Protein AF-A0AAW5EIR8-F1 (afdb_monomer_lite)

pLDDT: mean 94.17, std 3.79, range [73.06, 97.88]

Foldseek 3Di:
DVLVCQVVVQCVCVVQVPNDADEAEDPDQDDVVVVVVVCVVSVHPHHYDDDDCSVVVCVVVVHDPAPPKDWDADPVRDTPDIDHD

Radius of gyration: 13.07 Å; chains: 1; bounding box: 29×27×32 Å

Secondary structure (DSSP, 8-state):
-HHHHHHHHHHHHHHTTTT---EEE--S---HHHHHHHHHHTT--SEEE-STHHHHHHHHTT---SSSEEEEE-TTS-EEEEEE-

Structure (mmCIF, N/CA/C/O backbone):
data_AF-A0AAW5EIR8-F1
#
_entry.id   AF-A0AAW5EIR8-F1
#
loop_
_atom_site.group_PDB
_atom_site.id
_atom_site.type_symbol
_atom_site.label_atom_id
_atom_site.label_alt_id
_atom_site.label_comp_id
_atom_site.label_asym_id
_atom_site.label_entity_id
_atom_site.label_seq_id
_atom_site.pdbx_PDB_ins_code
_atom_site.Cartn_x
_atom_site.Cartn_y
_atom_site.Cartn_z
_atom_site.occupancy
_atom_site.B_iso_or_equiv
_atom_site.auth_seq_id
_atom_site.auth_comp_id
_atom_site.auth_asym_id
_atom_site.auth_atom_id
_atom_site.pdbx_PDB_model_num
ATOM 1 N N . PRO A 1 1 ? -4.315 -6.572 -13.365 1.00 86.88 1 PRO A N 1
ATOM 2 C CA . PRO A 1 1 ? -4.919 -6.781 -12.024 1.00 86.88 1 PRO A CA 1
ATOM 3 C C . PRO A 1 1 ? -4.794 -5.539 -11.133 1.00 86.88 1 PRO A C 1
ATOM 5 O O . PRO A 1 1 ? -5.780 -4.832 -10.993 1.00 86.88 1 PRO A O 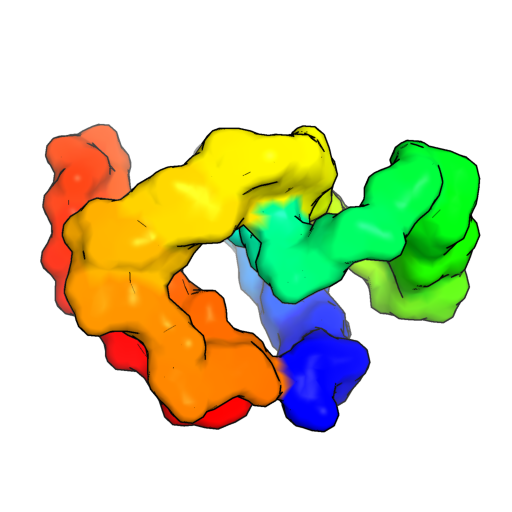1
ATOM 8 N N . CYS A 1 2 ? -3.585 -5.170 -10.684 1.00 89.06 2 CYS A N 1
ATOM 9 C CA . CYS A 1 2 ? -3.375 -4.053 -9.744 1.00 89.06 2 CYS A CA 1
ATOM 10 C C . CYS A 1 2 ? -3.964 -2.715 -10.217 1.00 89.06 2 CYS A C 1
ATOM 12 O O . CYS A 1 2 ? -4.642 -2.036 -9.461 1.00 89.06 2 CYS A O 1
ATOM 14 N N . ILE A 1 3 ? -3.759 -2.350 -11.491 1.00 94.44 3 ILE A N 1
ATOM 15 C CA . ILE A 1 3 ? -4.287 -1.093 -12.056 1.00 94.44 3 ILE A CA 1
ATOM 16 C C . ILE A 1 3 ? -5.822 -1.038 -11.991 1.00 94.44 3 ILE A C 1
ATOM 18 O O . ILE A 1 3 ? -6.388 0.029 -11.780 1.00 94.44 3 ILE A O 1
ATOM 22 N N . ALA A 1 4 ? -6.496 -2.182 -12.147 1.00 94.62 4 ALA A N 1
ATOM 23 C CA . ALA A 1 4 ? -7.954 -2.250 -12.096 1.00 94.62 4 ALA A CA 1
ATOM 24 C C . ALA A 1 4 ? -8.502 -2.052 -10.673 1.00 94.62 4 ALA A C 1
ATOM 26 O O . ALA A 1 4 ? -9.629 -1.589 -10.528 1.00 94.62 4 ALA A O 1
ATOM 27 N N . GLU A 1 5 ? -7.717 -2.351 -9.635 1.00 94.38 5 GLU A N 1
ATOM 28 C CA . GLU A 1 5 ? -8.122 -2.147 -8.241 1.00 94.38 5 GLU A CA 1
ATOM 29 C C . GLU A 1 5 ? -7.967 -0.701 -7.768 1.00 94.38 5 GLU A C 1
ATOM 31 O O . GLU A 1 5 ? -8.728 -0.264 -6.906 1.00 94.38 5 GLU A O 1
ATOM 36 N N . ILE A 1 6 ? -7.026 0.060 -8.341 1.00 96.44 6 ILE A N 1
ATOM 37 C CA . ILE A 1 6 ? -6.712 1.435 -7.913 1.00 96.44 6 ILE A CA 1
ATOM 38 C C . ILE A 1 6 ? -7.975 2.302 -7.742 1.00 96.44 6 ILE A C 1
ATOM 40 O O . ILE A 1 6 ? -8.124 2.901 -6.677 1.00 96.44 6 ILE A O 1
ATOM 44 N N . PRO A 1 7 ? -8.938 2.349 -8.690 1.00 96.62 7 PRO A N 1
ATOM 45 C CA . PRO A 1 7 ? -10.147 3.154 -8.514 1.00 96.62 7 PRO A CA 1
ATOM 46 C C . PRO A 1 7 ? -11.019 2.711 -7.332 1.00 96.62 7 PRO A C 1
ATOM 48 O O . PRO A 1 7 ? -11.708 3.535 -6.732 1.00 96.62 7 PRO A O 1
ATOM 51 N N . HIS A 1 8 ? -11.021 1.421 -6.993 1.00 95.56 8 HIS A N 1
ATOM 52 C CA . HIS A 1 8 ? -11.761 0.895 -5.845 1.00 95.56 8 HIS A CA 1
ATOM 53 C C . HIS A 1 8 ? -11.062 1.244 -4.530 1.00 95.56 8 HIS A C 1
ATOM 55 O O . HIS A 1 8 ? -11.720 1.697 -3.593 1.00 95.56 8 HIS A O 1
ATOM 61 N N . LEU A 1 9 ? -9.737 1.104 -4.484 1.00 96.38 9 LEU A N 1
ATOM 62 C CA . LEU A 1 9 ? -8.924 1.477 -3.326 1.00 96.38 9 LEU A CA 1
ATOM 63 C C . LEU A 1 9 ? -8.974 2.986 -3.067 1.00 96.38 9 LEU A C 1
ATOM 65 O O . LEU A 1 9 ? -9.152 3.398 -1.926 1.00 96.38 9 LEU A O 1
ATOM 69 N N . ASN A 1 10 ? -8.935 3.808 -4.116 1.00 97.12 10 ASN A N 1
ATOM 70 C CA . ASN A 1 10 ? -9.125 5.254 -4.005 1.00 97.12 10 ASN A CA 1
ATOM 71 C C . ASN A 1 10 ? -10.479 5.600 -3.375 1.00 97.12 10 ASN A C 1
ATOM 73 O O . ASN A 1 10 ? -10.523 6.361 -2.415 1.00 97.12 10 ASN A O 1
ATOM 77 N N . LYS A 1 11 ? -11.574 4.979 -3.839 1.00 97.06 11 LYS A N 1
ATOM 78 C CA . LYS A 1 11 ? -12.907 5.194 -3.249 1.00 97.06 11 LYS A CA 1
ATOM 79 C C . LYS A 1 11 ? -12.966 4.804 -1.773 1.00 97.06 11 LYS A C 1
ATOM 81 O O . LYS A 1 11 ? -13.670 5.454 -1.007 1.00 97.06 11 LYS A O 1
ATOM 86 N N . LEU A 1 12 ? -12.275 3.735 -1.372 1.00 96.00 12 LEU A N 1
ATOM 87 C CA . LEU A 1 12 ? -12.189 3.342 0.037 1.00 96.00 12 LEU A CA 1
ATOM 88 C C . LEU A 1 12 ? -11.379 4.353 0.852 1.00 96.00 12 LEU A C 1
ATOM 90 O O . LEU A 1 12 ? -11.819 4.733 1.934 1.00 96.00 12 LEU A O 1
ATOM 94 N N . GLN A 1 13 ? -10.238 4.800 0.323 1.00 95.50 13 GLN A N 1
ATOM 95 C CA . GLN A 1 13 ? -9.379 5.786 0.974 1.00 95.50 13 GLN A CA 1
ATOM 96 C C . GLN A 1 13 ? -10.108 7.116 1.179 1.00 95.50 13 GLN A C 1
ATOM 98 O O . GLN A 1 13 ? -10.036 7.660 2.272 1.00 95.50 13 GLN A O 1
ATOM 103 N N . GLU A 1 14 ? -10.840 7.606 0.176 1.00 95.81 14 GLU A N 1
ATOM 104 C CA . GLU A 1 14 ? -11.639 8.835 0.285 1.00 95.81 14 GLU A CA 1
ATOM 105 C C . GLU A 1 14 ? -12.812 8.664 1.256 1.00 95.81 14 GLU A C 1
ATOM 107 O O . GLU A 1 14 ? -13.040 9.497 2.127 1.00 95.81 14 GLU A O 1
ATOM 112 N N . LYS A 1 15 ? -13.569 7.566 1.137 1.00 97.19 15 LYS A N 1
ATOM 113 C CA . LYS A 1 15 ? -14.779 7.354 1.945 1.00 97.19 15 LYS A CA 1
ATOM 114 C C . LYS A 1 15 ? -14.485 7.209 3.439 1.00 97.19 15 LYS A C 1
ATOM 116 O O . LYS A 1 15 ? -15.353 7.506 4.259 1.00 97.19 15 LYS A O 1
ATOM 121 N N . TYR A 1 16 ? -13.308 6.699 3.785 1.00 96.06 16 TYR A N 1
ATOM 122 C CA . TYR A 1 16 ? -12.942 6.353 5.153 1.00 96.06 16 TYR A CA 1
ATOM 123 C C . TYR A 1 16 ? -11.640 7.028 5.603 1.00 96.06 16 TYR A C 1
ATOM 125 O O . TYR A 1 16 ? -10.975 6.495 6.485 1.00 96.06 16 TYR A O 1
ATOM 133 N N . GLU A 1 17 ? -11.272 8.183 5.040 1.00 91.62 17 GLU A N 1
ATOM 134 C CA . GLU A 1 17 ? -9.955 8.814 5.252 1.00 91.62 17 GLU A CA 1
ATOM 135 C C . GLU A 1 17 ? -9.566 9.020 6.729 1.00 91.62 17 GLU A C 1
ATOM 137 O O . GLU A 1 17 ? -8.399 8.886 7.089 1.00 91.62 17 GLU A O 1
ATOM 142 N N . GLU A 1 18 ? -10.541 9.271 7.608 1.00 93.81 18 GLU A N 1
ATOM 143 C CA . GLU A 1 18 ? -10.312 9.475 9.046 1.00 93.81 18 GLU A CA 1
ATOM 144 C C . GLU A 1 18 ? -10.199 8.169 9.853 1.00 93.81 18 GLU A C 1
ATOM 146 O O . GLU A 1 18 ? -9.772 8.177 11.008 1.00 93.81 18 GLU A O 1
ATOM 151 N N . GLN A 1 19 ? -10.622 7.040 9.279 1.00 94.12 19 GLN A N 1
ATOM 152 C CA . GLN A 1 19 ? -10.809 5.766 9.991 1.00 94.12 19 GLN A CA 1
ATOM 153 C C . GLN A 1 19 ? -10.045 4.599 9.356 1.00 94.12 19 GLN A C 1
ATOM 155 O O . GLN A 1 19 ? -9.912 3.541 9.973 1.00 94.12 19 GLN A O 1
ATOM 160 N N . PHE A 1 20 ? -9.553 4.768 8.130 1.00 93.62 20 PHE A N 1
ATOM 161 C CA . PHE A 1 20 ? -8.960 3.716 7.323 1.00 93.62 20 PHE A CA 1
ATOM 162 C C . PHE A 1 20 ? -7.776 4.251 6.522 1.00 93.62 20 PHE A C 1
ATOM 164 O O . PHE A 1 20 ? -7.849 5.293 5.874 1.00 93.62 20 PHE A O 1
ATOM 171 N N . ASN A 1 21 ? -6.678 3.500 6.548 1.00 94.00 21 ASN A N 1
ATOM 172 C CA . ASN A 1 21 ? -5.463 3.836 5.824 1.00 94.00 21 ASN A CA 1
ATOM 173 C C . ASN A 1 21 ? -5.066 2.678 4.922 1.00 94.00 21 ASN A C 1
ATOM 175 O O . ASN A 1 21 ? -4.911 1.547 5.387 1.00 94.00 21 ASN A O 1
ATOM 179 N N . ILE A 1 22 ? -4.844 2.986 3.650 1.00 96.81 22 ILE A N 1
ATOM 180 C CA . ILE A 1 22 ? -4.267 2.059 2.685 1.00 96.81 22 ILE A CA 1
ATOM 181 C C . ILE A 1 22 ? -2.787 2.408 2.515 1.00 96.81 22 ILE A C 1
ATOM 183 O O . ILE A 1 22 ? -2.411 3.572 2.361 1.00 96.81 22 ILE A O 1
ATOM 187 N N . VAL A 1 23 ? -1.937 1.383 2.528 1.00 96.69 23 VAL A N 1
ATOM 188 C CA . VAL A 1 23 ? -0.525 1.499 2.157 1.00 96.69 23 VAL A CA 1
ATOM 189 C C . VAL A 1 23 ? -0.236 0.449 1.095 1.00 96.69 23 VAL A C 1
ATOM 191 O O . VAL A 1 23 ? -0.290 -0.748 1.365 1.00 96.69 23 VAL A O 1
ATOM 194 N N . GLY A 1 24 ? 0.059 0.900 -0.122 1.00 96.38 24 GLY A N 1
ATOM 195 C CA . GLY A 1 24 ? 0.570 0.033 -1.175 1.00 96.38 24 GLY A CA 1
ATOM 196 C C . GLY A 1 24 ? 1.999 -0.383 -0.844 1.00 96.38 24 GLY A C 1
ATOM 197 O O . GLY A 1 24 ? 2.818 0.457 -0.484 1.00 96.38 24 GLY A O 1
ATOM 198 N N . VAL A 1 25 ? 2.315 -1.665 -0.965 1.00 96.25 25 VAL A N 1
ATOM 199 C CA . VAL A 1 25 ? 3.667 -2.186 -0.733 1.00 96.25 25 VAL A CA 1
ATOM 200 C C . VAL A 1 25 ? 4.231 -2.614 -2.078 1.00 96.25 25 VAL A C 1
ATOM 202 O O . VAL A 1 25 ? 3.729 -3.560 -2.685 1.00 96.25 25 VAL A O 1
ATOM 205 N N . LEU A 1 26 ? 5.241 -1.895 -2.571 1.00 95.62 26 LEU A N 1
ATOM 206 C CA . LEU A 1 26 ? 5.866 -2.214 -3.850 1.00 95.62 26 LEU A CA 1
ATOM 207 C C . LEU A 1 26 ? 6.832 -3.393 -3.687 1.00 95.62 26 LEU A C 1
ATOM 209 O O . LEU A 1 26 ? 7.768 -3.319 -2.895 1.00 95.62 26 LEU A O 1
ATOM 213 N N . LEU A 1 27 ? 6.611 -4.464 -4.447 1.00 93.88 27 LEU A N 1
ATOM 214 C CA . LEU A 1 27 ? 7.482 -5.646 -4.506 1.00 93.88 27 LEU A CA 1
ATOM 215 C C . LEU A 1 27 ? 8.253 -5.687 -5.834 1.00 93.88 27 LEU A C 1
ATOM 217 O O . LEU A 1 27 ? 8.309 -6.716 -6.502 1.00 93.88 27 LEU A O 1
ATOM 221 N N . GLU A 1 28 ? 8.786 -4.534 -6.229 1.00 91.88 28 GLU A N 1
ATOM 222 C CA . GLU A 1 28 ? 9.633 -4.340 -7.403 1.00 91.88 28 GLU A CA 1
ATOM 223 C C . GLU A 1 28 ? 10.710 -3.305 -7.076 1.00 91.88 28 GLU A C 1
ATOM 225 O O . GLU A 1 28 ? 10.492 -2.407 -6.259 1.00 91.88 28 GLU A O 1
ATOM 230 N N . ASP A 1 29 ? 11.836 -3.379 -7.778 1.00 92.12 29 ASP A N 1
ATOM 231 C CA . ASP A 1 29 ? 12.890 -2.379 -7.663 1.00 92.12 29 ASP A CA 1
ATOM 232 C C . ASP A 1 29 ? 12.589 -1.226 -8.629 1.00 92.12 29 ASP A C 1
ATOM 234 O O . ASP A 1 29 ? 12.791 -1.329 -9.844 1.00 92.12 29 ASP A O 1
ATOM 238 N N . LYS A 1 30 ? 12.055 -0.129 -8.083 1.00 94.31 30 LYS A N 1
ATOM 239 C CA . LYS A 1 30 ? 11.769 1.111 -8.816 1.00 94.31 30 LYS A CA 1
ATOM 240 C C . LYS A 1 30 ? 12.402 2.306 -8.134 1.00 94.31 30 LYS A C 1
ATOM 242 O O . LYS A 1 30 ? 12.410 2.413 -6.907 1.00 94.31 30 LYS A O 1
ATOM 247 N N . SER A 1 31 ? 12.880 3.245 -8.942 1.00 95.62 31 SER A N 1
ATOM 248 C CA . SER A 1 31 ? 13.260 4.559 -8.436 1.00 95.62 31 SER A CA 1
ATOM 249 C C . SER A 1 31 ? 12.030 5.316 -7.926 1.00 95.62 31 SER A C 1
ATOM 251 O O 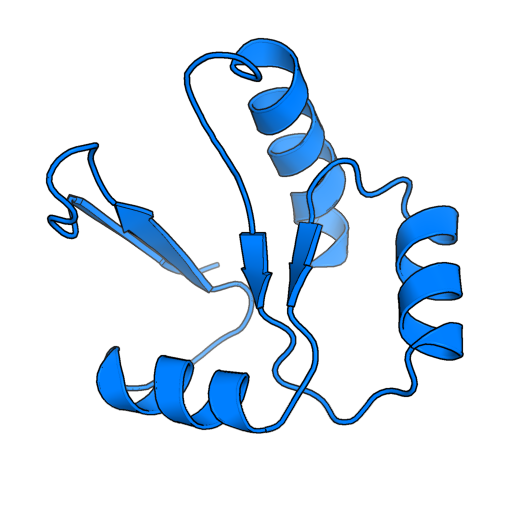. SER A 1 31 ? 10.908 5.132 -8.408 1.00 95.62 31 SER A O 1
ATOM 253 N N . ASP A 1 32 ? 12.237 6.237 -6.986 1.00 94.69 32 ASP A N 1
ATOM 254 C CA . ASP A 1 32 ? 11.141 7.073 -6.489 1.00 94.69 32 ASP A CA 1
ATOM 255 C C . ASP A 1 32 ? 10.528 7.953 -7.587 1.00 94.69 32 ASP A C 1
ATOM 257 O O . ASP A 1 32 ? 9.372 8.359 -7.490 1.00 94.69 32 ASP A O 1
ATOM 261 N N . GLU A 1 33 ? 11.289 8.274 -8.636 1.00 97.06 33 GLU 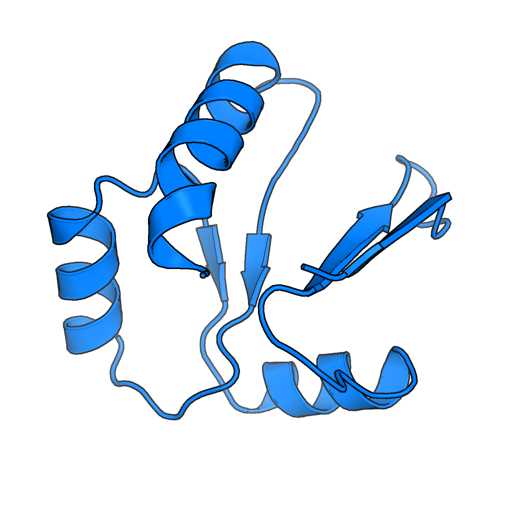A N 1
ATOM 262 C CA . GLU A 1 33 ? 10.785 9.021 -9.786 1.00 97.06 33 GLU A CA 1
ATOM 263 C C . GLU A 1 33 ? 9.798 8.192 -10.608 1.00 97.06 33 GLU A C 1
ATOM 265 O O . GLU A 1 33 ? 8.682 8.655 -10.859 1.00 97.06 33 GLU A O 1
ATOM 270 N N . GLU A 1 34 ? 10.157 6.952 -10.952 1.00 96.94 34 GLU A N 1
ATOM 271 C CA . GLU A 1 34 ? 9.244 6.023 -11.626 1.00 96.94 34 GLU A CA 1
ATOM 272 C C . GLU A 1 34 ? 7.977 5.792 -10.798 1.00 96.94 34 GLU A C 1
ATOM 274 O O . GLU A 1 34 ? 6.867 5.805 -11.339 1.00 96.94 34 GLU A O 1
ATOM 279 N N . LEU A 1 35 ? 8.128 5.635 -9.478 1.00 96.50 35 LEU A N 1
ATOM 280 C CA . LEU A 1 35 ? 7.000 5.428 -8.578 1.00 96.50 35 LEU A CA 1
ATOM 281 C C . LEU A 1 35 ? 6.077 6.653 -8.517 1.00 96.50 35 LEU A C 1
ATOM 283 O O . LEU A 1 35 ? 4.855 6.507 -8.602 1.00 96.50 35 LEU A O 1
ATOM 287 N N . ARG A 1 36 ? 6.636 7.866 -8.424 1.00 96.62 36 ARG A N 1
ATOM 288 C CA . ARG A 1 36 ? 5.850 9.112 -8.470 1.00 96.62 36 ARG A CA 1
ATOM 289 C C . ARG A 1 36 ? 5.108 9.259 -9.794 1.00 96.62 36 ARG A C 1
ATOM 291 O O . ARG A 1 36 ? 3.920 9.582 -9.782 1.00 96.62 36 ARG A O 1
ATOM 298 N N . ALA A 1 37 ? 5.771 8.989 -10.918 1.00 97.88 37 ALA A N 1
ATOM 299 C CA . ALA A 1 37 ? 5.148 9.051 -12.237 1.00 97.88 37 ALA A CA 1
ATOM 300 C C . ALA A 1 37 ? 3.997 8.039 -12.364 1.00 97.88 37 ALA A C 1
ATOM 302 O O . ALA A 1 37 ? 2.921 8.374 -12.867 1.00 97.88 37 ALA A O 1
ATOM 303 N N . PHE A 1 38 ? 4.186 6.817 -11.857 1.00 96.88 38 PHE A N 1
ATOM 304 C CA . PHE A 1 38 ? 3.141 5.797 -11.822 1.00 96.88 38 PHE A CA 1
ATOM 305 C C . PHE A 1 38 ? 1.949 6.217 -10.950 1.00 96.88 38 PHE A C 1
ATOM 307 O O . PHE A 1 38 ? 0.801 6.098 -11.388 1.00 96.88 38 PHE A O 1
ATOM 314 N N . ALA A 1 39 ? 2.205 6.735 -9.747 1.00 97.06 39 ALA A N 1
ATOM 315 C CA . ALA A 1 39 ? 1.160 7.190 -8.836 1.00 97.06 39 ALA A CA 1
ATOM 316 C C . ALA A 1 39 ? 0.344 8.345 -9.430 1.00 97.06 39 ALA A C 1
ATOM 318 O O . ALA A 1 39 ? -0.884 8.306 -9.386 1.00 97.06 39 ALA A O 1
ATOM 319 N N . GLN A 1 40 ? 1.004 9.320 -10.064 1.00 97.69 40 GLN A N 1
ATOM 320 C CA . GLN A 1 40 ? 0.330 10.429 -10.746 1.00 97.69 40 GLN A CA 1
ATOM 321 C C . GLN A 1 40 ? -0.505 9.948 -11.934 1.00 97.69 40 GLN A C 1
ATOM 323 O O . GLN A 1 40 ? -1.680 10.297 -12.043 1.00 97.69 40 GLN A O 1
ATOM 328 N N . LYS A 1 41 ? 0.070 9.103 -12.800 1.00 97.75 41 LYS A N 1
ATOM 329 C CA . LYS A 1 41 ? -0.618 8.571 -13.985 1.00 97.75 41 LYS A CA 1
ATOM 330 C C . LYS A 1 41 ? -1.903 7.825 -13.624 1.00 97.75 41 LYS A C 1
ATOM 332 O O . LYS A 1 41 ? -2.893 7.935 -14.342 1.00 97.75 41 LYS A O 1
ATOM 337 N N . ASN A 1 42 ? -1.879 7.065 -12.531 1.00 97.25 42 ASN A N 1
ATOM 338 C CA . ASN A 1 42 ? -3.021 6.272 -12.081 1.00 97.25 42 ASN A CA 1
ATOM 339 C C . ASN A 1 42 ? -3.852 6.967 -10.990 1.00 97.25 42 ASN A C 1
ATOM 341 O O . ASN A 1 42 ? -4.784 6.355 -10.476 1.00 97.25 42 ASN A O 1
ATOM 345 N N . GLN A 1 43 ? -3.540 8.226 -10.656 1.00 97.25 43 GLN A N 1
ATOM 346 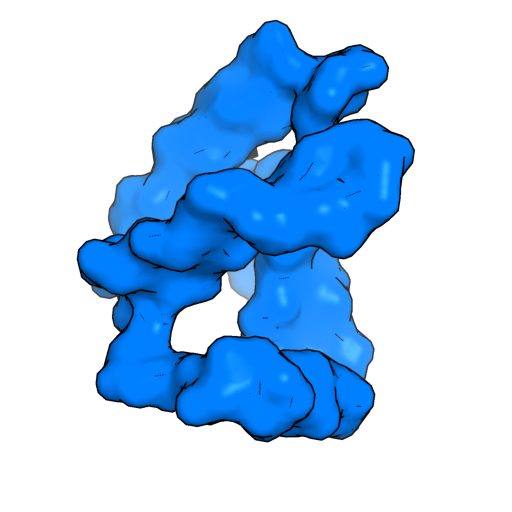C CA . GLN A 1 43 ? -4.243 9.031 -9.649 1.00 97.25 43 GLN A CA 1
ATOM 347 C C . GLN A 1 43 ? -4.358 8.317 -8.292 1.00 97.25 43 GLN A C 1
ATOM 349 O O . GLN A 1 43 ? -5.420 8.306 -7.679 1.00 97.25 43 GLN A O 1
ATOM 354 N N . ILE A 1 44 ? -3.286 7.670 -7.833 1.00 97.69 44 ILE A N 1
ATOM 355 C CA . ILE A 1 44 ? -3.283 6.935 -6.561 1.00 97.69 44 ILE A CA 1
ATOM 356 C C . ILE A 1 44 ? -3.394 7.922 -5.393 1.00 97.69 44 ILE A C 1
ATOM 358 O O . ILE A 1 44 ? -2.590 8.849 -5.290 1.00 97.69 44 ILE A O 1
ATOM 362 N N . LEU A 1 45 ? -4.365 7.698 -4.504 1.00 96.44 45 LEU A N 1
ATOM 363 C CA . LEU A 1 45 ? -4.634 8.571 -3.350 1.00 96.44 45 LEU A CA 1
ATOM 364 C C . LEU A 1 45 ? -4.021 8.072 -2.036 1.00 96.44 45 LEU A C 1
ATOM 366 O O . LEU A 1 45 ? -4.014 8.784 -1.035 1.00 96.44 45 LEU A O 1
ATOM 370 N N . TYR A 1 46 ? -3.508 6.847 -2.028 1.00 96.19 46 TYR A N 1
ATOM 371 C CA . TYR A 1 46 ? -2.903 6.214 -0.863 1.00 96.19 46 TYR A CA 1
ATOM 372 C C . TYR A 1 46 ? -1.373 6.192 -0.950 1.00 96.19 46 TYR A C 1
ATOM 374 O O . TYR A 1 46 ? -0.776 6.321 -2.021 1.00 96.19 46 TYR A O 1
ATOM 382 N N . LYS A 1 47 ? -0.708 6.031 0.198 1.00 95.06 47 LYS A N 1
ATOM 383 C CA . LYS A 1 47 ? 0.761 5.997 0.257 1.00 95.06 47 LYS A CA 1
ATOM 384 C C . LYS A 1 47 ? 1.287 4.698 -0.341 1.00 95.06 47 LYS A C 1
ATOM 386 O O . LYS A 1 47 ? 0.658 3.652 -0.199 1.00 95.06 47 LYS A O 1
ATOM 391 N N . ILE A 1 48 ? 2.467 4.756 -0.954 1.00 96.88 48 ILE A N 1
ATOM 392 C CA . ILE A 1 48 ? 3.166 3.575 -1.462 1.00 96.88 48 ILE A CA 1
ATOM 393 C C . ILE A 1 48 ? 4.529 3.488 -0.779 1.00 96.88 48 ILE A C 1
ATOM 395 O O . ILE A 1 48 ? 5.313 4.434 -0.835 1.00 96.88 48 ILE A O 1
ATOM 399 N N . ALA A 1 49 ? 4.793 2.371 -0.111 1.00 96.31 49 ALA A N 1
ATOM 400 C CA . ALA A 1 49 ? 6.095 2.046 0.445 1.00 96.31 49 ALA A CA 1
ATOM 401 C C . ALA A 1 49 ? 7.018 1.534 -0.668 1.00 96.31 49 ALA A C 1
ATOM 403 O O . ALA A 1 49 ? 6.627 0.652 -1.435 1.00 96.31 49 ALA A O 1
ATOM 404 N N . ASN A 1 50 ? 8.247 2.047 -0.714 1.00 95.88 50 ASN A N 1
ATOM 405 C CA . ASN A 1 50 ? 9.304 1.634 -1.636 1.00 95.88 50 ASN A CA 1
ATOM 406 C C . ASN A 1 50 ? 10.563 1.261 -0.843 1.00 95.88 50 ASN A C 1
ATOM 408 O O . ASN A 1 50 ? 10.943 1.997 0.069 1.00 95.88 50 ASN A O 1
ATOM 412 N N . GLY A 1 51 ? 11.203 0.143 -1.187 1.00 94.00 51 GLY A N 1
ATOM 413 C CA . GLY A 1 51 ? 12.470 -0.279 -0.591 1.00 94.00 51 GLY A CA 1
ATOM 414 C C . GLY A 1 51 ? 12.529 -1.753 -0.195 1.00 94.00 51 GLY A C 1
ATOM 415 O O . GLY A 1 51 ? 11.523 -2.456 -0.118 1.00 94.00 51 GLY A O 1
ATOM 416 N N . GLU A 1 52 ? 13.741 -2.214 0.109 1.00 91.06 52 GLU A N 1
ATOM 417 C CA . GLU A 1 52 ? 14.062 -3.637 0.306 1.00 91.06 52 GLU A CA 1
ATOM 418 C C . GLU A 1 52 ? 13.270 -4.304 1.445 1.00 91.06 52 GLU A C 1
ATOM 420 O O . GLU A 1 52 ? 12.915 -5.483 1.369 1.00 91.06 52 GLU A O 1
ATOM 425 N N . ASN A 1 53 ? 12.918 -3.543 2.486 1.00 94.56 53 ASN A N 1
ATOM 426 C CA . ASN A 1 53 ? 12.134 -4.046 3.619 1.00 94.56 53 ASN A CA 1
ATOM 427 C C . ASN A 1 53 ? 10.725 -4.522 3.220 1.00 94.56 53 ASN A C 1
ATOM 429 O O . ASN A 1 53 ? 10.120 -5.306 3.953 1.00 94.56 53 ASN A O 1
ATOM 433 N N . ASN A 1 54 ? 10.211 -4.115 2.056 1.00 95.44 54 ASN A N 1
ATOM 434 C CA . ASN A 1 54 ? 8.935 -4.601 1.536 1.00 95.44 54 ASN A CA 1
ATOM 435 C C . ASN A 1 54 ? 8.965 -6.111 1.254 1.00 95.44 54 ASN A C 1
ATOM 437 O O . ASN A 1 54 ? 7.999 -6.818 1.542 1.00 95.44 54 ASN A O 1
ATOM 441 N N . TYR A 1 55 ? 10.089 -6.632 0.756 1.00 93.88 55 TYR A N 1
ATOM 442 C CA . TYR A 1 55 ? 10.252 -8.068 0.520 1.00 93.88 55 TYR A CA 1
ATOM 443 C C . TYR A 1 55 ? 10.351 -8.847 1.835 1.00 93.88 55 TYR A C 1
ATOM 445 O O . TYR A 1 55 ? 9.817 -9.954 1.944 1.00 93.88 55 TYR A O 1
ATOM 453 N N . LEU A 1 56 ? 10.983 -8.260 2.860 1.00 94.81 56 LEU A N 1
ATOM 454 C CA . LEU A 1 56 ? 10.981 -8.831 4.206 1.00 94.81 56 LEU A CA 1
ATOM 455 C C . LEU A 1 56 ? 9.554 -8.901 4.763 1.00 94.81 56 LEU A C 1
ATOM 457 O O . LEU A 1 56 ? 9.167 -9.950 5.278 1.00 94.81 56 LEU A O 1
ATOM 461 N N . LEU A 1 57 ? 8.761 -7.835 4.600 1.00 93.88 57 LEU A N 1
ATOM 462 C CA . LEU A 1 57 ? 7.346 -7.818 4.975 1.00 93.88 57 LEU A CA 1
ATOM 463 C C . LEU A 1 57 ? 6.566 -8.936 4.265 1.00 93.88 57 LEU A C 1
ATOM 465 O O . LEU A 1 57 ? 5.918 -9.746 4.923 1.00 93.88 57 LEU A O 1
ATOM 469 N N . ALA A 1 58 ? 6.678 -9.046 2.940 1.00 93.06 58 ALA A N 1
ATOM 470 C CA . ALA A 1 58 ? 6.011 -10.105 2.180 1.00 93.06 58 ALA A CA 1
ATOM 471 C C . ALA A 1 58 ? 6.385 -11.510 2.687 1.00 93.06 58 ALA A C 1
ATOM 473 O O . ALA A 1 58 ? 5.526 -12.386 2.794 1.00 93.06 58 ALA A O 1
ATOM 474 N N . LYS A 1 59 ? 7.654 -11.722 3.056 1.00 92.94 59 LYS A N 1
ATOM 475 C CA . LYS A 1 59 ? 8.136 -12.998 3.595 1.00 92.94 59 LYS A CA 1
ATOM 476 C C . LYS A 1 59 ? 7.548 -13.322 4.972 1.00 92.94 59 LYS A C 1
ATOM 478 O O . LYS A 1 59 ? 7.128 -14.459 5.182 1.00 92.94 59 LYS A O 1
ATOM 483 N N . ILE A 1 60 ? 7.507 -12.364 5.903 1.00 92.69 60 ILE A N 1
ATOM 484 C CA . ILE A 1 60 ? 6.965 -12.609 7.256 1.00 92.69 60 ILE A CA 1
ATOM 485 C C . ILE A 1 60 ? 5.447 -12.823 7.254 1.00 92.69 60 ILE A C 1
ATOM 487 O O . ILE A 1 60 ? 4.931 -13.486 8.147 1.00 92.69 60 ILE A O 1
ATOM 491 N N . LEU A 1 61 ? 4.745 -12.330 6.230 1.00 91.12 61 LEU A N 1
ATOM 492 C CA . LEU A 1 61 ? 3.313 -12.567 6.018 1.00 91.12 61 LEU A CA 1
ATOM 493 C C . LEU A 1 61 ? 2.997 -13.962 5.448 1.00 91.12 61 LEU A C 1
ATOM 495 O O . LEU A 1 61 ? 1.858 -14.231 5.079 1.00 91.12 61 LEU A O 1
ATOM 499 N N . GLY A 1 62 ? 3.987 -14.859 5.384 1.00 87.94 62 GLY A N 1
ATOM 500 C CA . GLY A 1 62 ? 3.832 -16.203 4.820 1.00 87.94 62 GLY A CA 1
ATOM 501 C C . GLY A 1 62 ? 4.079 -16.272 3.311 1.00 87.94 62 GLY A C 1
ATOM 502 O O . GLY A 1 62 ? 3.823 -17.309 2.701 1.00 87.94 62 GLY A O 1
ATOM 503 N N . GLY A 1 63 ? 4.611 -15.200 2.718 1.00 86.50 63 GLY A N 1
ATOM 504 C CA . GLY A 1 63 ? 4.817 -15.066 1.279 1.00 86.50 63 GLY A CA 1
ATOM 505 C C . GLY A 1 63 ? 3.610 -14.462 0.558 1.00 86.50 63 GLY A C 1
ATOM 506 O O . GLY A 1 63 ? 2.477 -14.502 1.032 1.00 86.50 63 GLY A O 1
ATOM 507 N N . VAL A 1 64 ? 3.860 -13.907 -0.629 1.00 85.75 64 VAL A N 1
ATOM 508 C CA . VAL A 1 64 ? 2.828 -13.382 -1.532 1.00 85.75 64 VAL A CA 1
ATOM 509 C C . VAL A 1 64 ? 2.868 -14.213 -2.812 1.00 85.75 64 VAL A C 1
ATOM 511 O O . VAL A 1 64 ? 3.804 -14.105 -3.596 1.00 85.75 64 VAL A O 1
ATOM 514 N N . ASN A 1 65 ? 1.862 -15.070 -3.006 1.00 82.50 65 ASN A N 1
ATOM 515 C CA . ASN A 1 65 ? 1.807 -16.023 -4.128 1.00 82.50 65 ASN A CA 1
ATOM 516 C C . ASN A 1 65 ? 1.114 -15.459 -5.384 1.00 82.50 65 ASN A C 1
ATOM 518 O O . ASN A 1 65 ? 0.986 -16.156 -6.388 1.00 82.50 65 ASN A O 1
ATOM 522 N N . GLY A 1 66 ? 0.651 -14.209 -5.333 1.00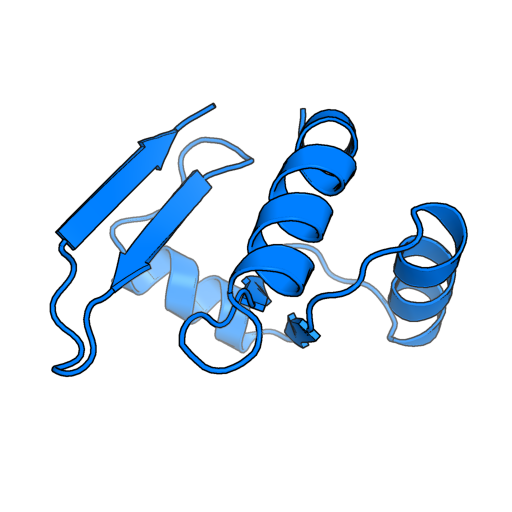 87.38 66 GLY A N 1
ATOM 523 C CA . GLY A 1 66 ? -0.019 -13.522 -6.433 1.00 87.38 66 GLY A CA 1
ATOM 524 C C . GLY A 1 66 ? -0.236 -12.049 -6.102 1.00 87.38 66 GLY A C 1
ATOM 525 O O . GLY A 1 66 ? -0.358 -11.686 -4.934 1.00 87.38 66 GLY A O 1
ATOM 526 N N . ILE A 1 67 ? -0.252 -11.190 -7.120 1.00 89.31 67 ILE A N 1
ATOM 527 C CA . ILE A 1 67 ? -0.470 -9.750 -6.951 1.00 89.31 67 ILE A CA 1
ATOM 528 C C . ILE A 1 67 ? -1.696 -9.330 -7.785 1.00 89.31 67 ILE A C 1
ATOM 530 O O . ILE A 1 67 ? -1.761 -9.688 -8.968 1.00 89.31 67 ILE A O 1
ATOM 534 N N . PRO A 1 68 ? -2.614 -8.527 -7.216 1.00 92.62 68 PRO A N 1
ATOM 535 C CA . PRO A 1 68 ? -2.567 -7.986 -5.858 1.00 92.62 68 PRO A CA 1
ATOM 536 C C . PRO A 1 68 ? -2.967 -8.999 -4.772 1.00 92.62 68 PRO A C 1
ATOM 538 O O . PRO A 1 68 ? -3.712 -9.953 -4.981 1.00 92.62 68 PRO A O 1
ATOM 541 N N . THR A 1 69 ? -2.382 -8.795 -3.593 1.00 94.12 69 THR A N 1
ATOM 542 C CA . THR A 1 69 ? -2.774 -9.437 -2.336 1.00 94.12 69 THR A CA 1
ATOM 543 C C . THR A 1 69 ? -2.898 -8.326 -1.306 1.00 94.12 69 THR A C 1
ATOM 545 O O . THR A 1 69 ? -1.997 -7.492 -1.189 1.00 94.12 69 THR A O 1
ATOM 548 N N . MET A 1 70 ? -3.990 -8.319 -0.550 1.00 95.00 70 MET A N 1
ATOM 549 C CA . MET A 1 70 ? -4.247 -7.324 0.489 1.00 95.00 70 MET A CA 1
ATOM 550 C C . MET A 1 70 ? -4.371 -7.993 1.851 1.00 95.00 70 MET A C 1
ATOM 552 O O . MET A 1 70 ? -4.996 -9.044 1.986 1.00 95.00 70 MET A O 1
ATOM 556 N N . PHE A 1 71 ? -3.825 -7.339 2.870 1.00 95.50 71 PHE A N 1
ATOM 557 C CA . PHE A 1 71 ? -3.921 -7.756 4.263 1.00 95.50 71 PHE A CA 1
ATOM 558 C C . PHE A 1 71 ? -4.640 -6.662 5.045 1.00 95.50 71 PHE A C 1
ATOM 560 O O . PHE A 1 71 ? -4.222 -5.504 5.027 1.00 95.50 71 PHE A O 1
ATOM 567 N N . LEU A 1 72 ? -5.733 -7.023 5.711 1.00 95.81 72 LEU A N 1
ATOM 568 C CA . LEU A 1 72 ? -6.531 -6.094 6.500 1.00 95.81 72 LEU A CA 1
ATOM 569 C C . LEU A 1 72 ? -6.213 -6.273 7.979 1.00 95.81 72 LEU A C 1
ATOM 571 O O . LEU A 1 72 ? -6.435 -7.349 8.530 1.00 95.81 72 LEU A O 1
ATOM 575 N N . TYR A 1 73 ? -5.754 -5.202 8.616 1.00 96.38 73 TYR A N 1
ATOM 576 C CA . TYR A 1 73 ? -5.475 -5.158 10.047 1.00 96.38 73 TYR A CA 1
ATOM 577 C C . TYR A 1 73 ? -6.490 -4.279 10.773 1.00 96.38 73 TYR A C 1
ATOM 579 O O . TYR A 1 73 ? -6.955 -3.279 10.223 1.00 96.38 73 TYR A O 1
ATOM 587 N N . ASP A 1 74 ? -6.820 -4.639 12.013 1.00 96.50 74 ASP A N 1
ATOM 588 C CA . ASP A 1 74 ? -7.590 -3.766 12.897 1.00 96.50 74 ASP A CA 1
ATOM 589 C C . ASP A 1 74 ? -6.696 -2.749 13.628 1.00 96.50 74 ASP A C 1
ATOM 591 O O . ASP A 1 74 ? -5.467 -2.755 13.541 1.00 96.50 74 ASP A O 1
ATOM 595 N N . LYS A 1 75 ? -7.332 -1.875 14.411 1.00 95.00 75 LYS A N 1
ATOM 596 C CA . LYS A 1 75 ? -6.659 -0.864 15.242 1.00 95.00 75 LYS A CA 1
ATOM 597 C C . LYS A 1 75 ? -5.747 -1.432 16.341 1.00 95.00 75 LYS A C 1
ATOM 599 O O . LYS A 1 75 ? -5.014 -0.666 16.957 1.00 95.00 75 LYS A O 1
ATOM 604 N N . ASN A 1 76 ? -5.820 -2.734 16.619 1.00 96.50 76 ASN A N 1
ATOM 605 C CA . ASN A 1 76 ? -4.977 -3.434 17.588 1.00 96.50 76 ASN A CA 1
ATOM 606 C C . ASN A 1 76 ? -3.859 -4.228 16.890 1.00 96.50 76 ASN A C 1
ATOM 608 O O . ASN A 1 76 ? -3.233 -5.082 17.520 1.00 96.50 76 ASN A O 1
ATOM 612 N N . SER A 1 77 ? -3.628 -3.972 15.597 1.00 93.56 77 SER A N 1
ATOM 613 C CA . SER A 1 77 ? -2.648 -4.668 14.760 1.00 93.56 77 SER A CA 1
ATOM 614 C C . SER A 1 77 ? -2.926 -6.165 14.589 1.00 93.56 77 SER A C 1
ATOM 616 O O . SER A 1 77 ? -2.016 -6.933 14.275 1.00 93.56 77 SER A O 1
ATOM 618 N N . GLN A 1 78 ? -4.176 -6.598 14.766 1.00 96.75 78 GLN A N 1
ATOM 619 C CA . GLN A 1 78 ? -4.576 -7.977 14.501 1.00 96.75 78 GLN A CA 1
ATOM 620 C C . GLN A 1 78 ? -4.953 -8.133 13.029 1.00 96.75 78 GLN A C 1
ATOM 622 O O . GLN A 1 78 ? -5.733 -7.342 12.497 1.00 96.75 78 GLN A O 1
ATOM 627 N N . LEU A 1 79 ? -4.402 -9.158 12.373 1.00 94.69 79 LEU A N 1
ATOM 628 C CA . LEU A 1 79 ? -4.784 -9.521 11.011 1.00 94.69 79 LEU A CA 1
ATOM 629 C C . LEU A 1 79 ? -6.227 -10.033 11.026 1.00 94.69 79 LEU A C 1
ATOM 631 O O . LEU A 1 79 ? -6.516 -11.082 11.597 1.00 94.69 79 LEU A O 1
ATOM 635 N N . ILE A 1 80 ? -7.119 -9.284 10.388 1.00 96.56 80 ILE A N 1
ATOM 636 C CA . ILE A 1 80 ? -8.539 -9.613 10.275 1.00 96.56 80 ILE A CA 1
ATOM 637 C C . ILE A 1 80 ? -8.792 -10.502 9.067 1.00 96.56 80 ILE A C 1
ATOM 639 O O . ILE A 1 80 ? -9.572 -11.448 9.157 1.00 96.56 80 ILE A O 1
ATOM 643 N N . ASN A 1 81 ? -8.172 -10.186 7.928 1.00 95.19 81 ASN A N 1
ATOM 644 C CA . ASN A 1 81 ? -8.405 -10.936 6.702 1.00 95.19 81 ASN A CA 1
ATOM 645 C C . ASN A 1 81 ? -7.274 -10.779 5.678 1.00 95.19 81 ASN A C 1
ATOM 647 O O . ASN A 1 81 ? -6.527 -9.797 5.705 1.00 95.19 81 ASN A O 1
ATOM 651 N N . GLN A 1 82 ? -7.217 -11.720 4.738 1.00 94.00 82 GLN A N 1
ATOM 652 C CA . GLN A 1 82 ? -6.379 -11.672 3.545 1.00 94.00 82 GLN A CA 1
ATOM 653 C C . GLN A 1 82 ? -7.261 -11.796 2.299 1.00 94.00 82 GLN A C 1
ATOM 655 O O . GLN A 1 82 ? -8.100 -12.692 2.206 1.00 94.00 82 GLN A O 1
ATOM 660 N N . TYR A 1 83 ? -7.046 -10.916 1.327 1.00 92.69 83 TYR A N 1
ATOM 661 C CA . TYR A 1 83 ? -7.725 -10.938 0.035 1.00 92.69 83 TYR A CA 1
ATOM 662 C C . TYR A 1 83 ? -6.704 -11.249 -1.059 1.00 92.69 83 TYR A C 1
ATOM 664 O O . TYR A 1 83 ? -5.639 -10.635 -1.098 1.00 92.69 83 TYR A O 1
ATOM 672 N N . LEU A 1 84 ? -7.033 -12.199 -1.933 1.00 90.19 84 LEU A N 1
ATOM 673 C CA . LEU A 1 84 ? -6.231 -12.585 -3.093 1.00 90.19 84 LEU A CA 1
ATOM 674 C C . LEU A 1 84 ? -7.039 -12.309 -4.365 1.00 90.19 84 LEU A C 1
ATOM 676 O O . LEU A 1 84 ? -8.151 -12.834 -4.478 1.00 90.19 84 LEU A O 1
ATOM 680 N N . GLY A 1 85 ? -6.476 -11.561 -5.318 1.00 73.06 85 GLY A N 1
ATOM 681 C CA . GLY A 1 85 ? -7.090 -11.352 -6.637 1.00 73.06 85 GLY A CA 1
ATOM 682 C C . GLY A 1 85 ? -6.757 -10.017 -7.262 1.00 73.06 85 GLY A C 1
ATOM 683 O O . GLY A 1 85 ? -6.973 -9.019 -6.561 1.00 73.06 85 GLY A O 1
#

Organism: Campylobacter jejuni (NCBI:txid197)

InterPro domains:
  IPR0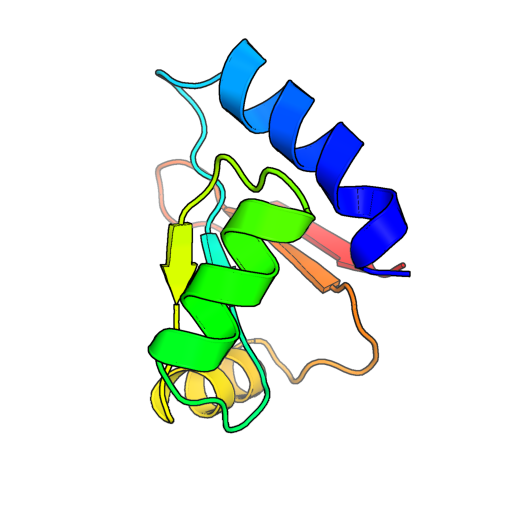36249 Thioredoxin-like superfamily [SSF52833] (1-85)
  IPR050553 Thioredoxin family ResA/DsbE subfamily [PTHR42852] (1-84)

Sequence (85 aa):
PCIAEIPHLNKLQEKYEEQFNIVGVLLEDKSDEELRAFAQKNQILYKIANGENNYLLAKILGGVNGIPTMFLYDKNSQLINQYLG